Protein AF-K2EFZ5-F1 (afdb_monomer)

Solvent-accessible surface area (backbone atoms only — not comparable to full-atom values): 2988 Å² total; per-residue (Å²): 139,80,67,44,88,80,35,74,73,44,28,76,71,44,58,84,46,54,62,68,43,69,62,87,92,44,77,73,31,53,69,57,79,57,59,71,62,49,53,55,52,57,68,71,73,112

Sequence (46 aa):
MLDVDADPLLESRYDELVPVLLHGENELCHYFLDEPKTREYLAKIR

pLDDT: mean 93.17, std 5.16, range [62.53, 96.62]

Radius of gyration: 11.69 Å; Cα contacts (8 Å, |Δi|>4): 36; chains: 1; bounding box: 18×14×31 Å

Secondary structure (DSSP, 8-state):
---STT-HHHHHHHGGG-SEEEETTEEEEESS--HHHHHHHHHH--

Mean predicted aligned error: 2.98 Å

Foldseek 3Di:
DDDQVVDPVSCVVCPQQPPWDDDVPDTQGTPDHPPVSVVVVVVVVD

Structure (mmCIF, N/CA/C/O backbone):
data_AF-K2EFZ5-F1
#
_entry.id   AF-K2EFZ5-F1
#
loop_
_atom_site.group_PDB
_atom_site.id
_atom_site.type_symbol
_atom_site.label_atom_id
_atom_site.label_alt_id
_atom_site.label_comp_id
_atom_site.label_asym_id
_atom_site.label_entity_id
_atom_site.label_seq_id
_atom_site.pdbx_PDB_ins_code
_atom_site.Cartn_x
_atom_site.Cartn_y
_atom_site.Cartn_z
_atom_site.occupancy
_atom_site.B_iso_or_equiv
_atom_site.auth_seq_id
_atom_site.auth_comp_id
_atom_site.auth_asym_id
_atom_site.auth_atom_id
_atom_site.pdbx_PDB_model_num
ATOM 1 N N . MET A 1 1 ? 0.116 -12.932 -2.726 1.00 81.75 1 MET A N 1
ATOM 2 C CA . MET A 1 1 ? 0.843 -11.920 -3.513 1.00 81.75 1 MET A CA 1
ATOM 3 C C . MET A 1 1 ? 0.495 -12.184 -4.957 1.00 81.75 1 MET A C 1
ATOM 5 O O . MET A 1 1 ? 0.538 -13.343 -5.352 1.00 81.75 1 MET A O 1
ATOM 9 N N . LEU A 1 2 ? 0.058 -11.157 -5.669 1.00 91.25 2 LEU A N 1
ATOM 10 C CA . LEU A 1 2 ? -0.260 -11.223 -7.088 1.00 91.25 2 LEU A CA 1
ATOM 11 C C . LEU A 1 2 ? 0.730 -10.313 -7.809 1.00 91.25 2 LEU A C 1
ATOM 13 O O . LEU A 1 2 ? 1.092 -9.276 -7.255 1.00 91.25 2 LEU A O 1
ATOM 17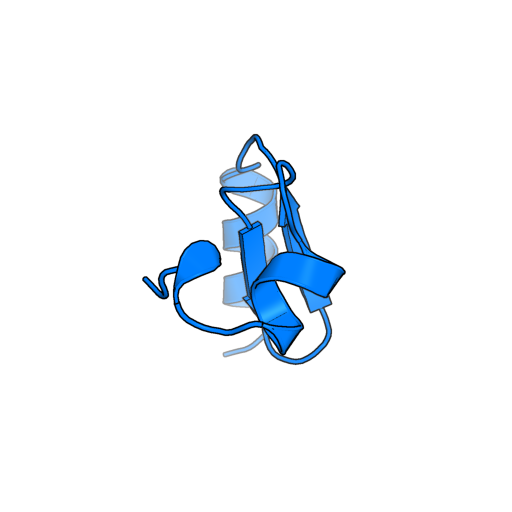 N N . ASP A 1 3 ? 1.187 -10.745 -8.976 1.00 94.12 3 ASP A N 1
ATOM 18 C CA . ASP A 1 3 ? 2.066 -9.952 -9.823 1.00 94.12 3 ASP A CA 1
ATOM 19 C C . ASP A 1 3 ? 1.206 -9.011 -10.670 1.00 94.12 3 ASP A C 1
ATOM 21 O O . ASP A 1 3 ? 0.306 -9.467 -11.378 1.00 94.12 3 ASP A O 1
ATOM 25 N N . VAL A 1 4 ? 1.434 -7.708 -10.523 1.00 93.75 4 VAL A N 1
ATOM 26 C CA . VAL A 1 4 ? 0.655 -6.669 -11.206 1.00 93.75 4 VAL A CA 1
ATOM 27 C C . VAL A 1 4 ? 0.982 -6.656 -12.697 1.00 93.75 4 VAL A C 1
ATOM 29 O O . VAL A 1 4 ? 0.063 -6.527 -13.499 1.00 93.75 4 VAL A O 1
ATOM 32 N N . ASP A 1 5 ? 2.237 -6.924 -13.063 1.00 94.62 5 ASP A N 1
ATOM 33 C CA . ASP A 1 5 ? 2.709 -6.928 -14.454 1.00 94.62 5 ASP A CA 1
ATOM 34 C C . ASP A 1 5 ? 2.176 -8.137 -15.249 1.00 94.62 5 ASP A C 1
ATOM 36 O O . ASP A 1 5 ? 2.213 -8.175 -16.478 1.00 94.62 5 ASP A O 1
ATOM 40 N N . ALA A 1 6 ? 1.672 -9.161 -14.552 1.00 96.62 6 ALA A N 1
ATOM 41 C CA . ALA A 1 6 ? 1.134 -10.369 -15.172 1.00 96.62 6 ALA A CA 1
ATOM 42 C C . ALA A 1 6 ? -0.344 -10.243 -15.592 1.00 96.62 6 ALA A C 1
ATOM 44 O O . ALA A 1 6 ? -0.830 -11.088 -16.350 1.00 96.62 6 ALA A O 1
ATOM 45 N N . ASP A 1 7 ? -1.069 -9.230 -15.106 1.00 96.06 7 ASP A N 1
ATOM 46 C CA . ASP A 1 7 ? -2.478 -8.989 -15.432 1.00 96.06 7 ASP A CA 1
ATOM 47 C C . ASP A 1 7 ? -2.651 -7.563 -15.981 1.00 96.06 7 ASP A C 1
ATOM 49 O O . ASP A 1 7 ? -2.579 -6.606 -15.209 1.00 96.06 7 ASP A O 1
ATOM 53 N N . PRO A 1 8 ? -2.967 -7.395 -17.280 1.00 95.81 8 PRO A N 1
ATOM 54 C CA . PRO A 1 8 ? -3.129 -6.078 -17.899 1.00 95.81 8 PRO A CA 1
ATOM 55 C C . PRO A 1 8 ? -4.158 -5.172 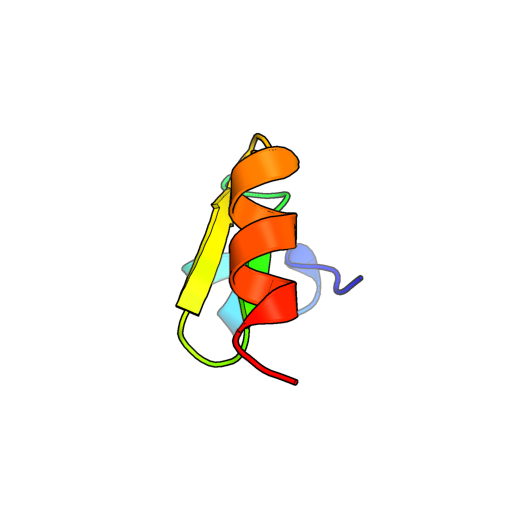-17.208 1.00 95.81 8 PRO A C 1
ATOM 57 O O . PRO A 1 8 ? -4.068 -3.947 -17.294 1.00 95.81 8 PRO A O 1
ATOM 60 N N . LEU A 1 9 ? -5.166 -5.746 -16.537 1.00 95.06 9 LEU A N 1
ATOM 61 C CA . LEU A 1 9 ? -6.151 -4.964 -15.789 1.00 95.06 9 LEU A CA 1
ATOM 62 C C . LEU A 1 9 ? -5.579 -4.441 -14.471 1.00 95.06 9 LEU A C 1
ATOM 64 O O . LEU A 1 9 ? -5.976 -3.362 -14.027 1.00 95.06 9 LEU A O 1
ATOM 68 N N . LEU A 1 10 ? -4.682 -5.199 -13.840 1.00 94.00 10 LEU A N 1
ATOM 69 C CA . LEU A 1 10 ? -3.990 -4.771 -12.630 1.00 94.00 10 LEU A CA 1
ATOM 70 C C . LEU A 1 10 ? -2.863 -3.807 -12.964 1.00 94.00 10 LEU A C 1
ATOM 72 O O . LEU A 1 10 ? -2.792 -2.771 -12.313 1.00 94.00 10 LEU A O 1
ATOM 76 N N . GLU A 1 11 ? -2.061 -4.088 -13.992 1.00 95.69 11 GLU A N 1
ATOM 77 C CA . GLU A 1 11 ? -1.029 -3.187 -14.516 1.00 95.69 11 GLU A CA 1
ATOM 78 C C . GLU A 1 11 ? -1.636 -1.821 -14.850 1.00 95.69 11 GLU A C 1
ATOM 80 O O . GLU A 1 11 ? -1.232 -0.810 -14.290 1.00 95.69 11 GLU A O 1
ATOM 85 N N . SER A 1 12 ? -2.730 -1.782 -15.622 1.00 96.25 12 SER A N 1
ATOM 86 C CA . SER A 1 12 ? -3.413 -0.523 -15.948 1.00 96.25 12 SER A CA 1
ATOM 87 C C . SER A 1 12 ? -3.999 0.211 -14.736 1.00 96.25 12 SER A C 1
ATOM 89 O O . SER A 1 12 ? -4.286 1.407 -14.841 1.00 96.25 12 SER A O 1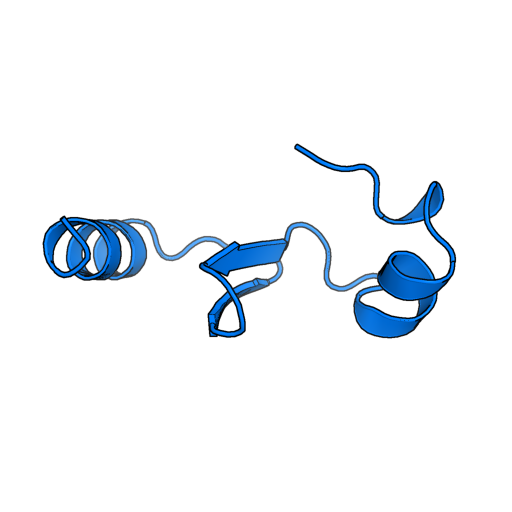
ATOM 91 N N . ARG A 1 13 ? -4.283 -0.487 -13.632 1.00 94.19 13 ARG A N 1
ATOM 92 C CA . ARG A 1 13 ? -4.921 0.103 -12.448 1.00 94.19 13 ARG A CA 1
ATOM 93 C C . ARG A 1 13 ? -3.906 0.568 -11.415 1.00 94.19 13 ARG A C 1
ATOM 95 O O . ARG A 1 13 ? -4.142 1.588 -10.771 1.00 94.19 13 ARG A O 1
ATOM 102 N N . TYR A 1 14 ? -2.847 -0.205 -11.222 1.00 94.50 14 TYR A N 1
ATOM 103 C CA . TYR A 1 14 ? -1.899 -0.017 -10.137 1.00 94.50 14 TYR A CA 1
ATOM 104 C C . TYR A 1 14 ? -0.530 0.417 -10.632 1.00 94.50 14 TYR A C 1
ATOM 106 O O . TYR A 1 14 ? 0.053 1.246 -9.951 1.00 94.50 14 TYR A O 1
ATOM 114 N N . ASP A 1 15 ? -0.061 -0.044 -11.793 1.00 93.56 15 ASP A N 1
ATOM 115 C CA . ASP A 1 15 ? 1.209 0.389 -12.394 1.00 93.56 15 ASP A CA 1
ATOM 116 C C . ASP A 1 15 ? 2.330 0.484 -11.329 1.00 93.56 15 ASP A C 1
ATOM 118 O O . ASP A 1 15 ? 2.541 -0.461 -10.562 1.00 93.56 15 ASP A O 1
ATOM 122 N N . GLU A 1 16 ? 2.981 1.640 -11.174 1.00 94.50 16 GLU A N 1
ATOM 123 C CA . GLU A 1 16 ? 4.029 1.841 -10.167 1.00 94.50 16 GLU A CA 1
ATOM 124 C C . GLU A 1 16 ? 3.537 1.957 -8.707 1.00 94.50 16 GLU A C 1
ATOM 126 O O . GLU A 1 16 ? 4.366 1.961 -7.804 1.00 94.50 16 GLU A O 1
ATOM 131 N N . LEU A 1 17 ? 2.227 1.993 -8.417 1.00 93.19 17 LEU A N 1
ATOM 132 C CA . LEU A 1 17 ? 1.661 2.126 -7.053 1.00 93.19 17 LEU A CA 1
ATOM 133 C C . LEU A 1 17 ? 1.944 0.927 -6.133 1.00 93.19 17 LEU A C 1
ATOM 135 O O . LEU A 1 17 ? 1.582 0.924 -4.949 1.00 93.19 17 LEU A O 1
ATOM 139 N N . VAL A 1 18 ? 2.569 -0.113 -6.671 1.00 93.44 18 VAL A N 1
ATOM 140 C CA . VAL A 1 18 ? 2.982 -1.300 -5.937 1.00 93.44 18 VAL A CA 1
ATOM 141 C C . VAL A 1 18 ? 4.014 -0.980 -4.838 1.00 93.44 18 VAL A C 1
ATOM 143 O O . VAL A 1 18 ? 4.856 -0.098 -4.991 1.00 93.44 18 VAL A O 1
ATOM 146 N N . PRO A 1 19 ? 4.011 -1.720 -3.713 1.00 94.31 19 PRO A N 1
ATOM 147 C CA . PRO A 1 19 ? 3.047 -2.753 -3.327 1.00 94.31 19 PRO A CA 1
ATOM 148 C C . PRO A 1 19 ? 1.691 -2.172 -2.883 1.00 94.31 19 PRO A C 1
ATOM 150 O O . PRO A 1 19 ? 1.642 -1.209 -2.118 1.00 94.31 19 PRO A O 1
ATOM 153 N N . VAL A 1 20 ? 0.595 -2.822 -3.297 1.00 94.69 20 VAL A N 1
ATOM 154 C CA . VAL A 1 20 ? -0.789 -2.470 -2.922 1.00 94.69 20 VAL A CA 1
ATOM 155 C C . VAL A 1 20 ? -1.438 -3.604 -2.123 1.00 94.69 20 VAL A C 1
ATOM 157 O O . VAL A 1 20 ? -1.284 -4.780 -2.463 1.00 94.69 20 VAL A O 1
ATOM 160 N N . LEU A 1 21 ? -2.185 -3.267 -1.067 1.00 95.25 21 LEU A N 1
ATOM 161 C CA . LEU A 1 21 ? -2.994 -4.218 -0.296 1.00 95.25 21 LEU A CA 1
ATOM 162 C C . LEU A 1 21 ? -4.471 -3.838 -0.379 1.00 95.25 21 LEU A C 1
ATOM 164 O O . LEU A 1 21 ? -4.841 -2.714 -0.051 1.00 95.25 21 LEU A O 1
ATOM 168 N N . LEU A 1 22 ? -5.317 -4.798 -0.753 1.00 94.25 22 LEU A N 1
ATOM 169 C CA . LEU A 1 22 ? -6.756 -4.603 -0.919 1.00 94.25 22 LEU A CA 1
ATOM 170 C C . LEU A 1 22 ? -7.550 -5.597 -0.069 1.00 94.25 22 LEU A C 1
ATOM 172 O O . LEU A 1 22 ? -7.146 -6.749 0.101 1.00 94.25 22 LEU A O 1
ATOM 176 N N . HIS A 1 23 ? -8.728 -5.175 0.382 1.00 93.62 23 HIS A N 1
ATOM 177 C CA . HIS A 1 23 ? -9.789 -6.045 0.877 1.00 93.62 23 HIS A CA 1
ATOM 178 C C . HIS A 1 23 ? -11.082 -5.767 0.096 1.00 93.62 23 HIS A C 1
ATOM 180 O O . HIS A 1 23 ? -11.809 -4.808 0.374 1.00 93.62 23 HIS A O 1
ATOM 186 N N . GLY A 1 24 ? -11.347 -6.598 -0.918 1.00 90.62 24 GLY A N 1
ATOM 187 C CA . GLY A 1 24 ? -12.403 -6.344 -1.898 1.00 90.62 24 GLY A CA 1
ATOM 188 C C . GLY A 1 24 ? -12.099 -5.071 -2.687 1.00 90.62 24 GLY A C 1
ATOM 189 O O . GLY A 1 24 ? -11.053 -4.971 -3.320 1.00 90.62 24 GLY A O 1
ATOM 190 N N . GLU A 1 25 ? -12.995 -4.091 -2.606 1.00 89.69 25 GLU A N 1
ATOM 191 C CA . GLU A 1 25 ? -12.832 -2.773 -3.237 1.00 89.69 25 GLU A CA 1
ATOM 192 C C . GLU A 1 25 ? -12.095 -1.759 -2.342 1.00 89.69 25 GLU A C 1
ATOM 194 O O . GLU A 1 25 ? -11.811 -0.647 -2.778 1.00 89.69 25 GLU A O 1
ATOM 199 N N . ASN A 1 26 ? -11.778 -2.116 -1.090 1.00 91.38 26 ASN A N 1
ATOM 200 C CA . ASN A 1 26 ? -11.098 -1.214 -0.163 1.00 91.38 26 ASN A CA 1
ATOM 201 C C . ASN A 1 26 ? -9.582 -1.332 -0.295 1.00 91.38 26 ASN A C 1
ATOM 203 O O . ASN A 1 26 ? -9.012 -2.377 0.023 1.00 91.38 26 ASN A O 1
ATOM 207 N N . GLU A 1 27 ? -8.929 -0.240 -0.676 1.00 93.81 27 GLU A N 1
ATOM 208 C CA . GLU A 1 27 ? -7.475 -0.129 -0.624 1.00 93.81 27 GLU A CA 1
ATOM 209 C C . GLU A 1 27 ? -7.002 0.201 0.792 1.00 93.81 27 GLU A C 1
ATOM 211 O O . GLU A 1 27 ? -7.451 1.162 1.419 1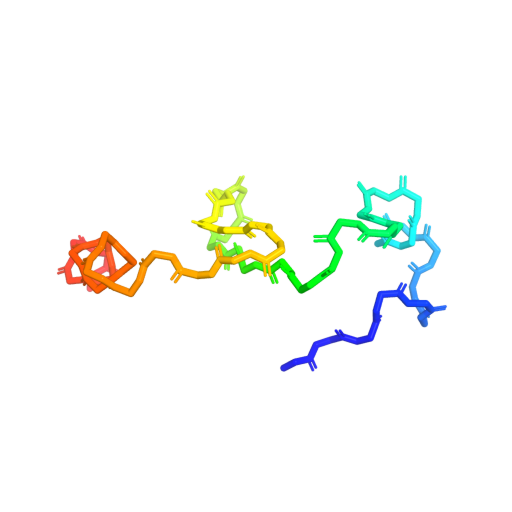.00 93.81 27 GLU A O 1
ATOM 216 N N . LEU A 1 28 ? -6.108 -0.636 1.314 1.00 93.88 28 LEU A N 1
ATOM 217 C CA . LEU A 1 28 ? -5.552 -0.519 2.659 1.00 93.88 28 LEU A CA 1
ATOM 218 C C . LEU A 1 28 ? -4.189 0.172 2.648 1.00 93.88 28 LEU A C 1
ATOM 220 O O . LEU A 1 28 ? -3.874 0.894 3.595 1.00 93.88 28 LEU A O 1
ATOM 224 N N . CYS A 1 29 ? -3.396 -0.023 1.590 1.00 93.88 29 CYS A N 1
ATOM 225 C CA . CYS A 1 29 ? -2.146 0.701 1.384 1.00 93.88 29 CYS A CA 1
ATOM 226 C C . CYS A 1 29 ? -1.676 0.685 -0.074 1.00 93.88 29 CYS A C 1
ATOM 228 O O . CYS A 1 29 ? -1.972 -0.258 -0.807 1.00 93.88 29 CYS A O 1
ATOM 230 N N . HIS A 1 30 ? -0.846 1.674 -0.407 1.00 93.56 30 HIS A N 1
ATOM 231 C CA . HIS A 1 30 ? 0.014 1.747 -1.589 1.00 93.56 30 HIS A CA 1
ATOM 232 C C . HIS A 1 30 ? 1.405 2.241 -1.156 1.00 93.56 30 HIS A C 1
ATOM 234 O O . HIS A 1 30 ? 1.482 3.052 -0.233 1.00 93.56 30 HIS A O 1
ATOM 240 N N . TYR A 1 31 ? 2.495 1.756 -1.756 1.00 93.25 31 TYR A N 1
ATOM 241 C CA . TYR A 1 31 ? 3.899 2.063 -1.404 1.00 93.25 31 TYR A CA 1
ATOM 242 C C . TYR A 1 31 ? 4.369 1.708 0.024 1.00 93.25 31 TYR A C 1
ATOM 244 O O . TYR A 1 31 ? 5.405 1.068 0.200 1.00 93.25 31 TYR A O 1
ATOM 252 N N . PHE A 1 32 ? 3.642 2.135 1.057 1.00 94.69 32 PHE A N 1
ATOM 253 C CA . PHE A 1 32 ? 3.947 1.955 2.468 1.00 94.69 32 PHE A CA 1
ATOM 254 C C . PHE A 1 32 ? 2.740 1.400 3.224 1.00 94.69 32 PHE A C 1
ATOM 256 O O . PHE A 1 32 ? 1.626 1.911 3.118 1.00 94.69 32 PHE A O 1
ATOM 263 N N . LEU A 1 33 ? 2.983 0.386 4.052 1.00 94.88 33 LEU A N 1
AT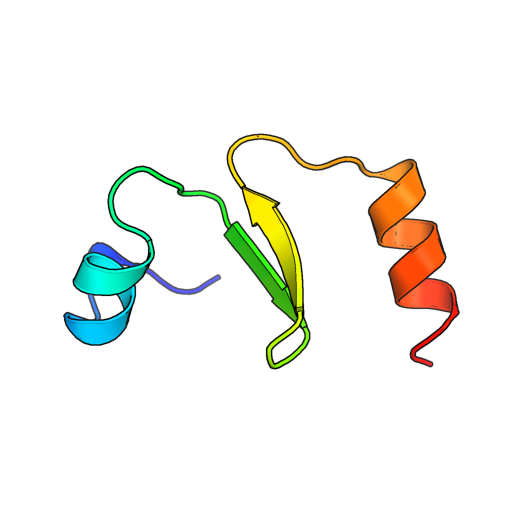OM 264 C CA . LEU A 1 33 ? 1.971 -0.216 4.908 1.00 94.88 33 LEU A CA 1
ATOM 265 C C . LEU A 1 33 ? 1.921 0.484 6.272 1.00 94.88 33 LEU A C 1
ATOM 267 O O . LEU A 1 33 ? 2.852 0.374 7.069 1.00 94.88 33 LEU A O 1
ATOM 271 N N . ASP A 1 34 ? 0.790 1.110 6.590 1.00 95.12 34 ASP A N 1
ATOM 272 C CA . ASP A 1 34 ? 0.468 1.504 7.966 1.00 95.12 34 ASP A CA 1
ATOM 273 C C . ASP A 1 34 ? 0.015 0.262 8.747 1.00 95.12 34 ASP A C 1
ATOM 275 O O . ASP A 1 34 ? -1.156 -0.133 8.721 1.00 95.12 34 ASP A O 1
ATOM 279 N N . GLU A 1 35 ? 0.971 -0.412 9.391 1.00 95.31 35 GLU A N 1
ATOM 280 C CA . GLU A 1 35 ? 0.708 -1.655 10.116 1.00 95.31 35 GLU A CA 1
ATOM 281 C C . GLU A 1 35 ? -0.339 -1.484 11.239 1.00 95.31 35 GLU A C 1
ATOM 283 O O . GLU A 1 35 ? -1.279 -2.287 11.269 1.00 95.31 35 GLU A O 1
ATOM 288 N N . PRO A 1 36 ? -0.263 -0.470 12.131 1.00 96.00 36 PRO A N 1
ATOM 289 C CA . PRO A 1 36 ? -1.285 -0.255 13.156 1.00 96.00 36 PRO A CA 1
ATOM 290 C C . PRO A 1 36 ? -2.700 -0.113 12.584 1.00 96.00 36 PRO A C 1
ATOM 292 O O . PRO A 1 36 ? -3.612 -0.824 13.017 1.00 96.00 36 PRO A O 1
ATOM 295 N N . LYS A 1 37 ? -2.882 0.747 11.576 1.00 93.69 37 LYS A N 1
ATOM 296 C CA . LYS A 1 37 ? -4.191 0.993 10.955 1.00 93.69 37 LYS A CA 1
ATOM 297 C C . LYS A 1 37 ? -4.712 -0.241 10.224 1.00 93.69 37 LYS A C 1
ATOM 299 O O . LYS A 1 37 ? -5.895 -0.572 10.317 1.00 93.69 37 LYS A O 1
ATOM 304 N N . THR A 1 38 ? -3.827 -0.954 9.530 1.00 94.81 38 THR A N 1
ATOM 305 C CA . THR A 1 38 ? -4.182 -2.191 8.827 1.00 94.81 38 THR A CA 1
ATOM 306 C C . THR A 1 38 ? -4.642 -3.254 9.816 1.00 94.81 38 THR A C 1
ATOM 308 O O . THR A 1 38 ? -5.683 -3.872 9.609 1.00 94.81 38 THR A O 1
ATOM 311 N N . ARG A 1 39 ? -3.928 -3.444 10.931 1.00 95.25 39 ARG A N 1
ATOM 312 C CA . ARG A 1 39 ? -4.332 -4.399 11.974 1.00 95.25 39 ARG A CA 1
ATOM 313 C C . ARG A 1 39 ? -5.682 -4.044 12.590 1.00 95.25 39 ARG A C 1
ATOM 315 O O . ARG A 1 39 ? -6.497 -4.939 12.798 1.00 95.25 39 ARG A O 1
ATOM 322 N N . GLU A 1 40 ? -5.932 -2.763 12.851 1.00 96.00 40 GLU A N 1
ATOM 323 C CA . GLU A 1 40 ? -7.225 -2.294 13.354 1.00 96.00 40 GLU A CA 1
ATOM 324 C C . GLU A 1 40 ? -8.361 -2.592 12.364 1.00 96.00 40 GLU A C 1
ATOM 326 O O . GLU A 1 40 ? -9.416 -3.086 12.765 1.00 96.00 40 GLU A O 1
ATOM 331 N N . TYR A 1 41 ? -8.143 -2.342 11.070 1.00 94.88 41 TYR A N 1
ATOM 332 C CA . TYR A 1 41 ? -9.109 -2.676 10.024 1.00 94.88 41 TYR A CA 1
ATOM 333 C C . TYR A 1 41 ? -9.371 -4.186 9.958 1.00 94.88 41 TYR A C 1
ATOM 335 O O . TYR A 1 41 ? -10.525 -4.610 9.992 1.00 94.88 41 TYR A O 1
ATOM 343 N N . LEU A 1 42 ? -8.315 -5.006 9.939 1.00 94.38 42 LEU A N 1
ATOM 344 C CA . LEU A 1 42 ? -8.425 -6.467 9.891 1.00 94.38 42 LEU A CA 1
ATOM 345 C C . LEU A 1 42 ? -9.187 -7.034 11.100 1.00 94.38 42 LEU A C 1
ATOM 347 O O . LEU A 1 42 ? -9.955 -7.981 10.955 1.00 94.38 42 LEU A O 1
ATOM 351 N N . ALA A 1 43 ? -9.027 -6.437 12.284 1.00 95.50 43 ALA A N 1
ATOM 352 C CA . ALA A 1 43 ? -9.771 -6.837 13.477 1.00 95.50 43 ALA A CA 1
ATOM 353 C C . ALA A 1 43 ? -11.285 -6.561 13.375 1.00 95.50 43 ALA A C 1
ATOM 355 O O . ALA A 1 43 ? -12.068 -7.227 14.052 1.00 95.50 43 ALA A O 1
ATOM 356 N N . LYS A 1 44 ? -11.703 -5.597 12.542 1.00 93.06 44 LYS A N 1
ATOM 357 C CA . LYS A 1 44 ? -13.111 -5.202 12.350 1.00 93.06 44 LYS A CA 1
ATOM 358 C C . LYS A 1 44 ? -13.858 -6.052 11.321 1.00 93.06 44 LYS A C 1
ATOM 360 O O . LYS A 1 44 ? -15.081 -6.085 11.364 1.00 93.06 44 LYS A O 1
ATOM 365 N N . ILE A 1 45 ? -13.149 -6.714 10.408 1.00 89.25 45 ILE A N 1
ATOM 366 C CA . ILE A 1 45 ? -13.741 -7.481 9.294 1.00 89.25 45 ILE A CA 1
ATOM 367 C C . ILE A 1 45 ? -13.807 -8.997 9.560 1.00 89.25 45 ILE A C 1
ATOM 369 O O . ILE A 1 45 ? -13.899 -9.777 8.615 1.00 89.25 45 ILE A O 1
ATOM 373 N N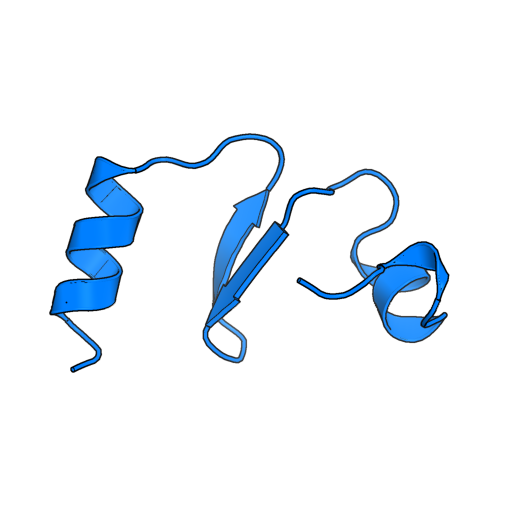 . ARG A 1 46 ? -13.700 -9.412 10.828 1.00 62.53 46 ARG A N 1
ATOM 374 C CA . ARG A 1 46 ? -13.658 -10.823 11.236 1.00 62.53 46 ARG A CA 1
ATOM 375 C C . ARG A 1 46 ? -14.982 -11.554 11.030 1.00 62.53 46 ARG A C 1
ATOM 377 O O . ARG A 1 46 ? -16.033 -10.973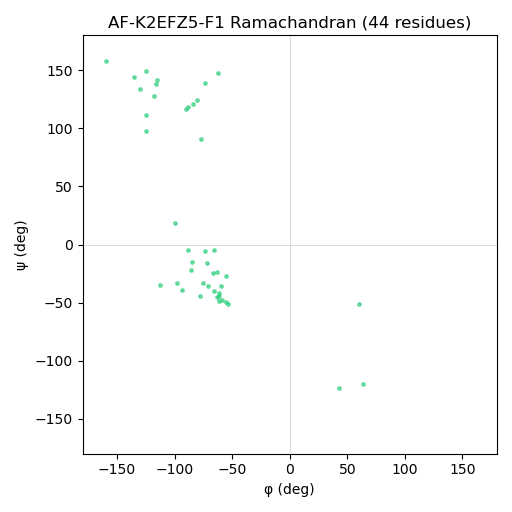 11.374 1.00 62.53 46 ARG A O 1
#

Nearest PDB structures (foldseek):
  1wjk-assembly1_A  TM=7.491E-01  e=4.709E+00  Mus musculus

=== Feature glossary ===
Reading guide. The protein is described through the following features:

Foldseek 3Di. A 3Di character summarizes, for each residue, the relative orientation of the Cα frame of its nearest spatial neighbor. Because it encodes fold topology rather than chemistry, 3Di alignments detect remote structural similarity that sequence alignment misses.

Contact-map, Ramachandran, and PAE plots. Plot images: a contact map (which residues are close in 3D, as an N×N binary image), a Ramachandran scatter (backbone torsion angles, revealing secondary-structure composition at a glance), and — for AlphaFold structures — a PAE heatmap (pairwise prediction confidence).

Radius of gyration, Cα contacts, bounding box. Radius of gyration (Rg) is the root-mean-square distance of Cα atoms from their centroid — a single number for overall size and compactness. A globular domain of N residues has Rg ≈ 2.2·N^0.38 Å; an extended or disordered chain has a much larger Rg. The Cα contact count is the number of residue pairs whose Cα atoms are within 8 Å and are more than four positions apart in sequence — a standard proxy for tertiary packing density. The bounding box is the smallest axis-aligned box enclosing all Cα atoms.

Secondary structure (8-state, DSSP). Eight-state secondary structure (DSSP): H is the canonical α-helix, G the tighter 3₁₀-helix, I the wider π-helix; E/B are β-structure, T and S are turns and bends, and '-' is everything else. DSSP derives these from the pattern of main-chain N–H···O=C hydrogen bonds, not from the sequence.

B-factor. B-factor (Debye–Waller factor) reflects atomic displacement in the crystal lattice. It is an experimental observable (units Å²), not a prediction; low values mean the atom is pinned down, high values mean it moves or is heterogeneous across the crystal.

pLDDT. pLDDT is the predicted lDDT-Cα score: AlphaFold's confidence that the local environment of each residue (all inter-atomic distances within 15 Å) is correctly placed. It is a per-residue number between 0 and 100, with higher meaning more reliable.

Nearest PDB structures. Nearest PDB neighbors are the top structural matches found by Foldseek when searching this structure against the entire Protein Data Bank. Each hit reports a TM-score (0 to 1; >0.5 almost always implies the same fold) and an E-value. These are *structural* homologs — they may share no detectable sequence similarity.

Solvent-accessible surface area. Accessible surface area quantifies burial. A residue with SASA near zero is packed into the hydrophobic core; one with SASA >100 Å² sits on the surface. Computed here via the Shrake–Rupley numerical algorithm with a 1.4 Å probe.

Rendered structure images. Structure images are PyMOL renders from six orthogonal camera directions. Cartoon representation draws helices as coils and 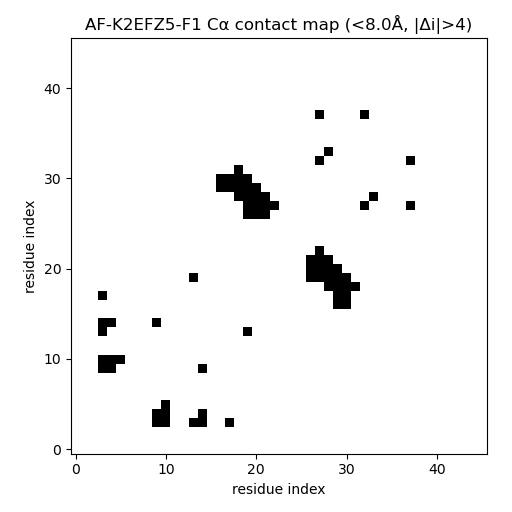strands as arrows; sticks shows the backbone as bonds; surface shows the solvent-excluded envelope. Rainbow coloring maps sequence position to hue (blue→red, N→C); chain coloring assigns a distinct color per polypeptide.

Backbone torsions (φ/ψ). φ (phi) and ψ (psi) are the two rotatable backbone dihedrals per residue: φ is the C(i-1)–N–Cα–C torsion, ψ is the N–Cα–C–N(i+1) torsion, both in degrees on (−180°, 180°]. α-helical residues cluster near (−60°, −45°); β-strand residues near (−120°, +130°). A Ramachandran plot is simply a scatter of 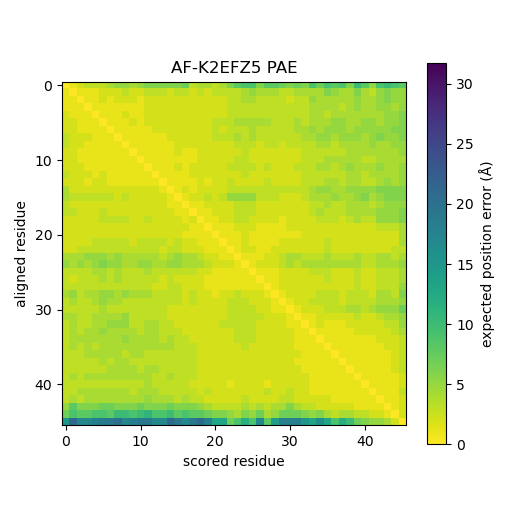(φ, ψ) for every residue.

Predicted aligned error. Predicted Aligned Error (PAE) is an AlphaFold confidence matrix: entry (i, j) is the expected error in the position of residue j, in ångströms, when the prediction is superimposed on the true structure at residue i. Low PAE within a block of residues means that block is internally rigid and well-predicted; high PAE between two blocks means their relative placement is uncertain even if each block individually is confident.

mmCIF coordinates. Structure coordinates are given as an mmCIF _atom_site loop: one row per atom with element, residue name, chain id, sequence number, and x/y/z position in Å. Only the four main-chain atoms per residue are included here; side chains are omitted to keep the record compact.

InterPro / GO / CATH / organism. Database cross-references. InterPro integrates a dozen domain/family signature databases into unified entries with residue-range hits. GO terms attach function/process/location labels with evidence codes. CATH codes position the fold in a four-level structural taxonomy. Organism is the NCBI-taxonomy species name.

Secondary structure (3-state, P-SEA). SS3 is a coarse helix/strand/coil call (letters a/b/c) made by the P-SEA algorithm from inter-Cα distances and dihedrals. It is less detailed than DSSP but needs only Cα positions.

Sequence. Sequence gives the chain of amino acids in standard one-letter code (A=alanine, C=cysteine, …, Y=tyrosine), read N→C. It is the only feature that is directly encoded by the gene; all structural features are derived from the folded form of this sequence.